Protein AF-A0A0H0XUF8-F1 (afdb_monomer)

Nearest PDB structures (foldseek):
  6uuj-assembly3_H  TM=3.011E-01  e=4.263E+00  Mycobacterium tuberculosis H37Rv
  7aal-assembly1_B  TM=2.957E-01  e=6.364E+00  Homo sapiens

Organism: NCBI:txid874156

Solvent-accessible surface area (backbone atoms only — not comparable to full-atom values): 8442 Å² total; per-residue (Å²): 133,85,72,83,80,77,81,49,73,64,57,58,51,52,53,51,45,51,52,28,51,50,49,18,47,53,22,48,51,46,51,52,51,52,45,72,74,26,54,41,97,86,75,45,75,64,67,62,76,88,50,49,67,58,52,49,53,33,53,51,38,29,54,50,20,50,52,52,39,65,80,49,27,77,80,44,74,64,49,34,52,24,47,50,38,7,53,53,37,14,52,52,40,46,52,51,44,72,75,39,32,66,61,51,50,55,50,51,48,65,74,70,57,60,92,84,70,83,66,83,84,69,92,61,58,67,71,69,48,48,64,60,48,25,52,49,31,19,51,49,27,23,50,53,42,53,67,67,63,78,113

Structure (mmCIF, N/CA/C/O backbone):
data_AF-A0A0H0XUF8-F1
#
_entry.id   AF-A0A0H0XUF8-F1
#
loop_
_atom_site.group_PDB
_atom_site.id
_atom_site.type_symbol
_atom_site.label_atom_id
_atom_site.label_alt_id
_atom_site.label_comp_id
_atom_site.label_asym_id
_atom_site.label_entity_id
_atom_site.label_seq_id
_atom_site.pdbx_PDB_ins_code
_atom_site.Cartn_x
_atom_site.Cartn_y
_atom_site.Cartn_z
_atom_site.occupancy
_atom_site.B_iso_or_equiv
_atom_site.auth_seq_id
_atom_site.auth_comp_id
_atom_site.auth_asym_id
_atom_site.auth_atom_id
_atom_site.pdbx_PDB_model_num
ATOM 1 N N . MET A 1 1 ? -42.332 7.184 17.992 1.00 56.62 1 MET A N 1
ATOM 2 C CA . MET A 1 1 ? -41.296 7.445 16.971 1.00 56.62 1 MET A CA 1
ATOM 3 C C . MET A 1 1 ? -39.939 7.286 17.638 1.00 56.62 1 MET A C 1
ATOM 5 O O . MET A 1 1 ? -39.522 8.173 18.367 1.00 56.62 1 MET A O 1
ATOM 9 N N . SER A 1 2 ? -39.300 6.126 17.499 1.00 55.41 2 SER A N 1
ATOM 10 C CA . SER A 1 2 ? -37.918 5.922 17.947 1.00 55.41 2 SER A CA 1
ATOM 11 C C . SER A 1 2 ? -36.994 6.676 16.992 1.00 55.41 2 SER A C 1
ATOM 13 O O . SER A 1 2 ? -36.961 6.361 15.803 1.00 55.41 2 SER A O 1
ATOM 15 N N . GLY A 1 3 ? -36.308 7.707 17.489 1.00 49.50 3 GLY A N 1
ATOM 16 C CA . GLY A 1 3 ? -35.321 8.447 16.702 1.00 49.50 3 GLY A CA 1
ATOM 17 C C . GLY A 1 3 ? -34.198 7.527 16.197 1.00 49.50 3 GLY A C 1
ATOM 18 O O . GLY A 1 3 ? -33.982 6.459 16.775 1.00 49.50 3 GLY A O 1
ATOM 19 N N . PRO A 1 4 ? -33.491 7.907 15.119 1.00 66.81 4 PRO A N 1
ATOM 20 C CA . PRO A 1 4 ? -32.385 7.113 14.597 1.00 66.81 4 PRO A CA 1
ATOM 21 C C . PRO A 1 4 ? -31.335 6.901 15.694 1.00 66.81 4 PRO A C 1
ATOM 23 O O . PRO A 1 4 ? -30.874 7.862 16.314 1.00 66.81 4 PRO A O 1
ATOM 26 N N . ALA A 1 5 ? -30.988 5.637 15.953 1.00 68.75 5 ALA A N 1
ATOM 27 C CA . ALA A 1 5 ? -29.974 5.270 16.934 1.00 68.75 5 ALA A CA 1
ATOM 28 C C . ALA A 1 5 ? -28.664 6.009 16.618 1.00 68.75 5 ALA A C 1
ATOM 30 O O . ALA A 1 5 ? -28.161 5.957 15.493 1.00 68.75 5 ALA A O 1
ATOM 31 N N . SER A 1 6 ? -28.126 6.741 17.593 1.00 76.31 6 SER A N 1
ATOM 32 C CA . SER A 1 6 ? -26.895 7.499 17.408 1.00 76.31 6 SER A CA 1
ATOM 33 C C . SER A 1 6 ? -25.725 6.539 17.181 1.00 76.31 6 SER A C 1
ATOM 35 O O . SER A 1 6 ? -25.428 5.679 18.009 1.00 76.31 6 SER A O 1
ATOM 37 N N . VAL A 1 7 ? -25.047 6.676 16.036 1.00 79.50 7 VAL A N 1
ATOM 38 C CA . VAL A 1 7 ? -23.838 5.899 15.726 1.00 79.50 7 VAL A CA 1
ATOM 39 C C . VAL A 1 7 ? -22.801 6.153 16.814 1.00 79.50 7 VAL A C 1
ATOM 41 O O . VAL A 1 7 ? -22.427 7.307 17.067 1.00 79.50 7 VAL A O 1
ATOM 44 N N . SER A 1 8 ? -22.325 5.079 17.444 1.00 88.69 8 SER A N 1
ATOM 45 C CA . SER A 1 8 ? -21.363 5.180 18.538 1.00 88.69 8 SER A CA 1
ATOM 46 C C . SER A 1 8 ? -20.053 5.811 18.050 1.00 88.69 8 SER A C 1
ATOM 48 O O . SER A 1 8 ? -19.617 5.604 16.915 1.00 88.69 8 SER A O 1
ATOM 50 N N . ASN A 1 9 ? -19.371 6.567 18.914 1.00 89.69 9 ASN A N 1
ATOM 51 C CA . ASN A 1 9 ? -18.068 7.150 18.568 1.00 89.69 9 ASN A CA 1
ATOM 52 C C . ASN A 1 9 ? -17.032 6.083 18.171 1.00 89.69 9 ASN A C 1
ATOM 54 O O . ASN A 1 9 ? -16.154 6.368 17.361 1.00 89.69 9 ASN A O 1
ATOM 58 N N . ARG A 1 10 ? -17.166 4.854 18.689 1.00 86.69 10 ARG A N 1
ATOM 59 C CA . ARG A 1 10 ? -16.314 3.712 18.331 1.00 86.69 10 ARG A CA 1
ATOM 60 C C . ARG A 1 10 ? -16.483 3.313 16.865 1.00 86.69 10 ARG A C 1
ATOM 62 O O . ARG A 1 10 ? -15.490 3.239 16.154 1.00 86.69 10 ARG A O 1
ATOM 69 N N . GLN A 1 11 ? -17.723 3.177 16.390 1.00 90.19 11 GLN A N 1
ATOM 70 C CA . GLN A 1 11 ? -18.004 2.877 14.978 1.00 90.19 11 GLN A CA 1
ATOM 71 C C . GLN A 1 11 ? -17.412 3.938 14.045 1.00 90.19 11 GLN A C 1
ATOM 73 O O . GLN A 1 11 ? -16.747 3.603 13.073 1.00 90.19 11 GLN A O 1
ATOM 78 N N . LYS A 1 12 ? -17.539 5.226 14.392 1.00 92.50 12 LYS A N 1
ATOM 79 C CA . LYS A 1 12 ? -16.948 6.313 13.590 1.00 92.50 12 LYS A CA 1
ATOM 80 C C . LYS A 1 12 ? -15.421 6.231 13.501 1.00 92.50 12 LYS A C 1
ATOM 82 O O . LYS A 1 12 ? -14.849 6.636 12.491 1.00 92.50 12 LYS A O 1
ATOM 87 N N . LEU A 1 13 ? -14.750 5.777 14.561 1.00 92.00 13 LEU A N 1
ATOM 88 C CA . LEU A 1 13 ? -13.296 5.598 14.563 1.00 92.00 13 LEU A CA 1
ATOM 89 C C . LEU A 1 13 ? -12.883 4.396 13.709 1.00 92.00 13 LEU A C 1
ATOM 91 O O . LEU A 1 13 ? -11.973 4.541 12.894 1.00 92.00 13 LEU A O 1
ATOM 95 N N . ALA A 1 14 ? -13.587 3.269 13.835 1.00 91.94 14 ALA A N 1
ATOM 96 C CA . ALA A 1 14 ? -13.374 2.094 12.993 1.00 91.94 14 ALA A CA 1
ATOM 97 C C . ALA A 1 14 ? -13.598 2.417 11.504 1.00 91.94 14 ALA A C 1
ATOM 99 O O . ALA A 1 14 ? -12.757 2.098 10.669 1.00 91.94 14 ALA A O 1
ATOM 100 N N . ASP A 1 15 ? -14.653 3.162 11.165 1.00 94.31 15 ASP A N 1
ATOM 101 C CA . ASP A 1 15 ? -14.923 3.583 9.785 1.00 94.31 15 ASP A CA 1
ATOM 102 C C . ASP A 1 15 ? -13.792 4.439 9.207 1.00 94.31 15 ASP A C 1
ATOM 104 O O . ASP A 1 15 ? -13.382 4.257 8.061 1.00 94.31 15 ASP A O 1
ATOM 108 N N . ARG A 1 16 ? -13.257 5.384 9.990 1.00 96.00 16 ARG A N 1
ATOM 109 C CA . ARG A 1 16 ? -12.119 6.212 9.556 1.00 96.00 16 ARG A CA 1
ATOM 110 C C . ARG A 1 16 ? -10.857 5.380 9.364 1.00 96.00 16 ARG A C 1
ATOM 112 O O . ARG A 1 16 ? -10.104 5.640 8.432 1.00 96.00 16 ARG A O 1
ATOM 119 N N . TYR A 1 17 ? -10.643 4.388 10.222 1.00 95.75 17 TYR A N 1
ATOM 120 C CA . TYR A 1 17 ? -9.535 3.448 10.112 1.00 95.75 17 TYR A CA 1
ATOM 121 C C . TYR A 1 17 ? -9.618 2.620 8.822 1.00 95.75 17 TYR A C 1
ATOM 123 O O . TYR A 1 17 ? -8.635 2.525 8.091 1.00 95.75 17 TYR A O 1
ATOM 131 N N . LEU A 1 18 ? -10.806 2.109 8.487 1.00 96.31 18 LEU A N 1
ATOM 132 C CA . LEU A 1 18 ? -11.042 1.380 7.239 1.00 96.31 18 LEU A CA 1
ATOM 133 C C . LEU A 1 18 ? -10.877 2.276 6.007 1.00 96.31 18 LEU A C 1
ATOM 135 O O . LEU A 1 18 ? -10.214 1.881 5.055 1.00 96.31 18 LEU A O 1
ATOM 139 N N . ARG A 1 19 ? -11.400 3.509 6.040 1.00 97.75 19 ARG A N 1
ATOM 140 C CA . ARG A 1 19 ? -11.210 4.477 4.944 1.00 97.75 19 ARG A CA 1
ATOM 141 C C . ARG A 1 19 ? -9.743 4.829 4.726 1.00 97.75 19 ARG A C 1
ATOM 143 O O . ARG A 1 19 ? -9.334 4.994 3.583 1.00 97.75 19 ARG A O 1
ATOM 150 N N . ALA A 1 20 ? -8.957 4.943 5.798 1.00 97.88 20 ALA A N 1
ATOM 151 C CA . ALA A 1 20 ? -7.517 5.136 5.682 1.00 97.88 20 ALA A CA 1
ATOM 152 C C . ALA A 1 20 ? -6.861 3.928 4.997 1.00 97.88 20 ALA A C 1
ATOM 154 O O . ALA A 1 20 ? -6.074 4.117 4.076 1.00 97.88 20 ALA A O 1
ATOM 155 N N . ALA A 1 21 ? -7.235 2.702 5.375 1.00 97.56 21 ALA A N 1
ATOM 156 C CA . ALA A 1 21 ? -6.734 1.494 4.722 1.00 97.56 21 ALA A CA 1
ATOM 157 C C . ALA A 1 21 ? -7.088 1.438 3.227 1.00 97.56 21 ALA A C 1
ATOM 159 O O . ALA A 1 21 ? -6.226 1.135 2.401 1.00 97.56 21 ALA A O 1
ATOM 160 N N . ASP A 1 22 ? -8.332 1.773 2.875 1.00 98.12 22 ASP A N 1
ATOM 161 C CA . ASP A 1 22 ? -8.809 1.826 1.490 1.00 98.12 22 ASP A CA 1
ATOM 162 C C . ASP A 1 22 ? -8.038 2.887 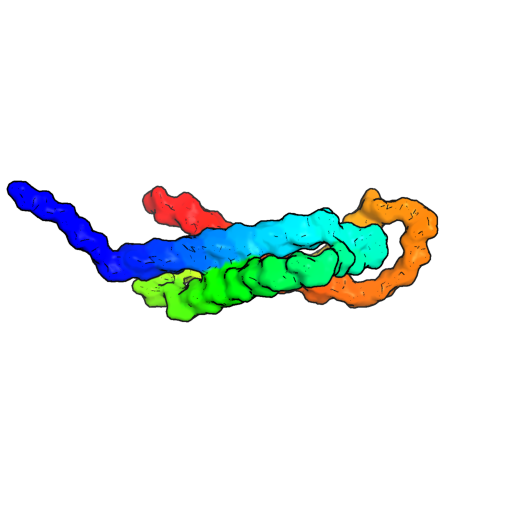0.684 1.00 98.12 22 ASP A C 1
ATOM 164 O O . ASP A 1 22 ? -7.531 2.593 -0.398 1.00 98.12 22 ASP A O 1
ATOM 168 N N . ALA A 1 23 ? -7.859 4.093 1.237 1.00 98.31 23 ALA A N 1
ATOM 169 C CA . ALA A 1 23 ? -7.079 5.161 0.608 1.00 98.31 23 ALA A CA 1
ATOM 170 C C . ALA A 1 23 ? -5.606 4.769 0.411 1.00 98.31 23 ALA A C 1
ATOM 172 O O . ALA A 1 23 ? -5.055 4.986 -0.666 1.00 98.31 23 ALA A O 1
ATOM 173 N N . GLY A 1 24 ? -4.982 4.149 1.419 1.00 98.06 24 GLY A N 1
ATOM 174 C CA . GLY A 1 24 ? -3.611 3.647 1.327 1.00 98.06 24 GLY A CA 1
ATOM 175 C C . GLY A 1 24 ? -3.457 2.547 0.275 1.00 98.06 24 GLY A C 1
ATOM 176 O O . GLY A 1 24 ? -2.492 2.558 -0.481 1.00 98.06 24 GLY A O 1
ATOM 177 N N . THR A 1 25 ? -4.443 1.651 0.164 1.00 98.31 25 THR A N 1
ATOM 178 C CA . THR A 1 25 ? -4.455 0.578 -0.845 1.00 98.31 25 THR A CA 1
ATOM 179 C C . THR A 1 25 ? -4.583 1.146 -2.257 1.00 98.31 25 THR A C 1
ATOM 181 O O . THR A 1 25 ? -3.808 0.784 -3.137 1.00 98.31 25 THR A O 1
ATOM 184 N N . LEU A 1 26 ? -5.529 2.065 -2.479 1.00 98.31 26 LEU A N 1
ATOM 185 C CA . LEU A 1 26 ? -5.718 2.711 -3.781 1.00 98.31 26 LEU A CA 1
ATOM 186 C C . LEU A 1 26 ? -4.497 3.540 -4.187 1.00 98.31 26 LEU A C 1
ATOM 188 O O . LEU A 1 26 ? -4.090 3.501 -5.345 1.00 98.31 26 LEU A O 1
ATOM 192 N N . ALA A 1 27 ? -3.888 4.254 -3.241 1.00 97.75 27 ALA A N 1
ATOM 193 C CA . ALA A 1 27 ? -2.667 5.000 -3.500 1.00 97.75 27 ALA A CA 1
ATOM 194 C C . ALA A 1 27 ? -1.496 4.061 -3.836 1.00 97.75 27 ALA A C 1
ATOM 196 O O . ALA A 1 27 ? -0.772 4.323 -4.790 1.00 97.75 27 ALA A O 1
ATOM 197 N N . LEU A 1 28 ? -1.355 2.923 -3.147 1.00 97.50 28 LEU A N 1
ATOM 198 C CA . LEU A 1 28 ? -0.333 1.926 -3.471 1.00 97.50 28 LEU A CA 1
ATOM 199 C C . LEU A 1 28 ? -0.539 1.319 -4.869 1.00 97.50 28 LEU A C 1
ATOM 201 O O . LEU A 1 28 ? 0.418 1.194 -5.626 1.00 97.50 28 LEU A O 1
ATOM 205 N N . ILE A 1 29 ? -1.783 1.018 -5.256 1.00 97.69 29 ILE A N 1
ATOM 206 C CA . ILE A 1 29 ? -2.107 0.627 -6.639 1.00 97.69 29 ILE A CA 1
ATOM 207 C C . ILE A 1 29 ? -1.696 1.739 -7.612 1.00 97.69 29 ILE A C 1
ATOM 209 O O . ILE A 1 29 ? -1.104 1.454 -8.648 1.00 97.69 29 ILE A O 1
ATOM 213 N N . GLY A 1 30 ? -1.949 3.002 -7.262 1.00 96.12 30 GLY A N 1
ATOM 214 C CA . GLY A 1 30 ? -1.489 4.162 -8.023 1.00 96.12 30 GLY A CA 1
ATOM 215 C C . GLY A 1 30 ? 0.028 4.186 -8.227 1.00 96.12 30 GLY A C 1
ATOM 216 O O . GLY A 1 30 ? 0.468 4.443 -9.343 1.00 96.12 30 GLY A O 1
ATOM 217 N N . VAL A 1 31 ? 0.822 3.853 -7.200 1.00 94.12 31 VAL A N 1
ATOM 218 C CA . VAL A 1 31 ? 2.288 3.714 -7.323 1.00 94.12 31 VAL A CA 1
ATOM 219 C C . VAL A 1 31 ? 2.641 2.660 -8.371 1.00 94.12 31 VAL A C 1
ATOM 221 O O . VAL A 1 31 ? 3.419 2.951 -9.275 1.00 94.12 31 VAL A O 1
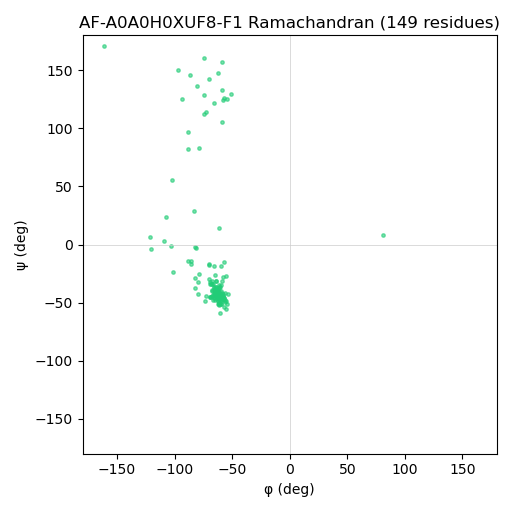ATOM 224 N N . PHE A 1 32 ? 2.031 1.473 -8.312 1.00 94.25 32 PHE A N 1
ATOM 225 C CA . PHE A 1 32 ? 2.296 0.410 -9.287 1.00 94.25 32 PHE A CA 1
ATOM 226 C C . PHE A 1 32 ? 1.837 0.756 -10.703 1.00 94.25 32 PHE A C 1
ATOM 228 O O . PHE A 1 32 ? 2.515 0.394 -11.657 1.00 94.25 32 PHE A O 1
ATOM 235 N N . VAL A 1 33 ? 0.716 1.462 -10.861 1.00 95.44 33 VAL A N 1
ATOM 236 C CA . VAL A 1 33 ? 0.241 1.917 -12.176 1.00 95.44 33 VAL A CA 1
ATOM 237 C C . VAL A 1 33 ? 1.206 2.939 -12.768 1.00 95.44 33 VAL A C 1
ATOM 239 O O . VAL A 1 33 ? 1.565 2.827 -13.934 1.00 95.44 33 VAL A O 1
ATOM 242 N N . ILE A 1 34 ? 1.659 3.913 -11.974 1.00 92.75 34 ILE A N 1
ATOM 243 C CA . ILE A 1 34 ? 2.650 4.899 -12.421 1.00 92.75 34 ILE A CA 1
ATOM 244 C C . ILE A 1 34 ? 3.959 4.194 -12.778 1.00 92.75 34 I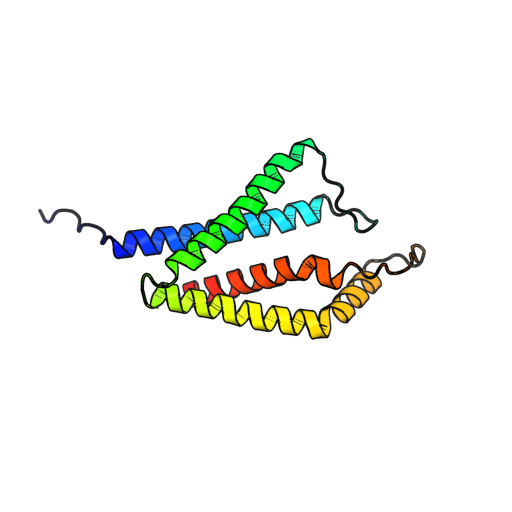LE A C 1
ATOM 246 O O . ILE A 1 34 ? 4.498 4.448 -13.849 1.00 92.75 34 ILE A O 1
ATOM 250 N N . ALA A 1 35 ? 4.425 3.265 -11.938 1.00 90.25 35 ALA A N 1
ATOM 251 C CA . ALA A 1 35 ? 5.583 2.443 -12.257 1.00 90.25 35 ALA A CA 1
ATOM 252 C C . ALA A 1 35 ? 5.383 1.717 -13.592 1.00 90.25 35 ALA A C 1
ATOM 254 O O . ALA A 1 35 ? 6.145 1.942 -14.515 1.00 90.25 35 ALA A O 1
ATOM 255 N N . ALA A 1 36 ? 4.305 0.955 -13.767 1.00 89.94 36 ALA A N 1
ATOM 256 C CA . ALA A 1 36 ? 4.054 0.202 -14.995 1.00 89.94 36 ALA A CA 1
ATOM 257 C C . ALA A 1 36 ? 3.964 1.067 -16.269 1.00 89.94 36 ALA A C 1
ATOM 259 O O . ALA A 1 36 ? 4.305 0.588 -17.346 1.00 89.94 36 ALA A O 1
ATOM 260 N N . LEU A 1 37 ? 3.495 2.315 -16.166 1.00 92.38 37 LEU A N 1
ATOM 261 C CA . LEU A 1 37 ? 3.358 3.223 -17.311 1.00 92.38 37 LEU A CA 1
ATOM 262 C C . LEU A 1 37 ? 4.658 3.946 -17.687 1.00 92.38 37 LEU A C 1
ATOM 264 O O . LEU A 1 37 ? 4.816 4.317 -18.847 1.00 92.38 37 LEU A O 1
ATOM 268 N N . PHE A 1 38 ? 5.546 4.177 -16.718 1.00 91.56 38 PHE A N 1
ATOM 269 C CA . PHE A 1 38 ? 6.742 5.014 -16.879 1.00 91.56 38 PHE A CA 1
ATOM 270 C C . PHE A 1 38 ? 8.052 4.269 -16.597 1.00 91.56 38 PHE A C 1
ATOM 272 O O . PHE A 1 38 ? 9.115 4.882 -16.573 1.00 91.56 38 PHE A O 1
ATOM 279 N N . TYR A 1 39 ? 7.998 2.956 -16.372 1.00 85.69 39 TYR A N 1
ATOM 280 C CA . TYR A 1 39 ? 9.193 2.131 -16.247 1.00 85.69 39 TYR A CA 1
ATOM 281 C C . TYR A 1 39 ? 9.811 1.924 -17.629 1.00 85.69 39 TYR A C 1
ATOM 283 O O . TYR A 1 39 ? 9.215 1.297 -18.510 1.00 85.69 39 TYR A O 1
ATOM 291 N N . GLY A 1 40 ? 10.990 2.504 -17.819 1.00 79.44 40 GLY A N 1
ATOM 292 C CA . GLY A 1 40 ? 11.741 2.456 -19.058 1.00 79.44 40 GLY A CA 1
ATOM 293 C C . GLY A 1 40 ? 12.393 1.090 -19.303 1.00 79.44 40 GLY A C 1
ATOM 294 O O . GLY A 1 40 ? 12.581 0.291 -18.381 1.00 79.44 40 GLY A O 1
ATOM 295 N N . PRO A 1 41 ? 12.768 0.799 -20.561 1.00 71.31 41 PRO A N 1
ATOM 296 C CA . PRO A 1 41 ? 13.474 -0.432 -20.927 1.00 71.31 41 PRO A CA 1
ATOM 297 C C . PRO A 1 41 ? 14.887 -0.523 -20.327 1.00 71.31 41 PRO A C 1
ATOM 299 O O . PRO A 1 41 ? 15.467 -1.603 -20.257 1.00 71.31 41 PRO A O 1
ATOM 302 N N . ASP A 1 42 ? 15.444 0.604 -19.895 1.00 71.06 42 ASP A N 1
ATOM 303 C CA . ASP A 1 42 ? 16.701 0.722 -19.160 1.00 71.06 42 ASP A CA 1
ATOM 304 C C . ASP A 1 42 ? 16.565 0.442 -17.655 1.00 71.06 42 ASP A C 1
ATOM 306 O O . ASP A 1 42 ? 17.575 0.399 -16.956 1.00 71.06 42 ASP A O 1
ATOM 310 N N . GLY A 1 43 ? 15.347 0.190 -17.165 1.00 71.56 43 GLY A N 1
ATOM 311 C CA . GLY A 1 43 ? 15.078 -0.060 -15.751 1.00 71.56 43 GLY A CA 1
ATOM 312 C C . GLY A 1 43 ? 14.974 1.212 -14.908 1.00 71.56 43 GLY A C 1
ATOM 313 O O . GLY A 1 43 ? 14.881 1.120 -13.680 1.00 71.56 43 GLY A O 1
ATOM 314 N N . GLU A 1 44 ? 14.973 2.385 -15.547 1.00 79.94 44 GLU A N 1
ATOM 315 C CA . GLU A 1 44 ? 14.781 3.673 -14.890 1.00 79.94 44 GLU A CA 1
ATOM 316 C C . GLU A 1 44 ? 13.323 4.133 -14.988 1.00 79.94 44 GLU A C 1
ATOM 318 O O . GLU A 1 44 ? 12.585 3.798 -15.914 1.00 79.94 44 GLU A O 1
ATOM 323 N N . LEU A 1 45 ? 12.877 4.895 -13.990 1.00 83.19 45 LEU A N 1
ATOM 324 C CA . LEU A 1 45 ? 11.534 5.461 -13.969 1.00 83.19 45 LEU A CA 1
ATOM 325 C C . LEU A 1 45 ? 11.552 6.828 -14.676 1.00 83.19 45 LEU A C 1
ATOM 327 O O . LEU A 1 45 ? 11.888 7.837 -14.053 1.00 83.19 45 LEU A O 1
ATOM 331 N N . ASP A 1 46 ? 11.178 6.871 -15.956 1.00 90.56 46 ASP A N 1
ATOM 332 C CA . ASP A 1 46 ? 11.130 8.108 -16.748 1.00 90.56 46 ASP A CA 1
ATOM 333 C C . ASP A 1 46 ? 9.766 8.793 -16.609 1.00 90.56 46 ASP A C 1
ATOM 335 O O . ASP A 1 46 ? 8.846 8.631 -17.418 1.00 90.56 46 ASP A O 1
ATOM 339 N N . VAL A 1 47 ? 9.606 9.541 -15.515 1.00 90.88 47 VAL A N 1
ATOM 340 C CA . VAL A 1 47 ? 8.369 10.273 -15.240 1.00 90.88 47 VAL A CA 1
ATOM 341 C C . VAL A 1 47 ? 8.465 11.707 -15.769 1.00 90.88 47 VAL A C 1
ATOM 343 O O . VAL A 1 47 ? 9.308 12.481 -15.306 1.00 90.88 47 VAL A O 1
ATOM 346 N N . PRO A 1 48 ? 7.511 12.146 -16.611 1.00 93.94 48 PRO A N 1
ATOM 347 C CA . PRO A 1 48 ? 7.352 13.552 -16.951 1.00 93.94 48 PRO A CA 1
ATOM 348 C C . PRO A 1 48 ? 7.284 14.451 -15.707 1.00 93.94 48 PRO A C 1
ATOM 350 O O . PRO A 1 48 ? 6.457 14.243 -14.820 1.00 93.94 48 PRO A O 1
ATOM 353 N N . GLY A 1 49 ? 8.093 15.515 -15.661 1.00 94.31 49 GLY A N 1
ATOM 354 C CA . GLY A 1 49 ? 8.210 16.376 -14.472 1.00 94.31 49 GLY A CA 1
ATOM 355 C C . GLY A 1 49 ? 6.886 16.972 -13.963 1.00 94.31 49 GLY A C 1
ATOM 356 O O . GLY A 1 49 ? 6.726 17.212 -12.768 1.00 94.31 49 GLY A O 1
ATOM 357 N N . TRP A 1 50 ? 5.896 17.154 -14.842 1.00 94.62 50 TRP A N 1
ATOM 358 C CA . TRP A 1 50 ? 4.564 17.649 -14.477 1.00 94.62 50 TRP A CA 1
ATOM 359 C C . TRP A 1 50 ? 3.721 16.641 -13.670 1.00 94.62 50 TRP A C 1
ATOM 361 O O . TRP A 1 50 ? 2.760 17.048 -13.019 1.00 94.62 50 TRP A O 1
ATOM 371 N N . LEU A 1 51 ? 4.082 15.352 -13.665 1.00 94.94 51 LEU A N 1
ATOM 372 C CA . LEU A 1 51 ? 3.445 14.310 -12.849 1.00 94.94 51 LEU A CA 1
ATOM 373 C C . LEU A 1 51 ? 4.031 14.207 -11.435 1.00 94.94 51 LEU A C 1
ATOM 375 O O . LEU A 1 51 ? 3.403 13.596 -10.568 1.00 94.94 51 LEU A O 1
ATOM 379 N N . LEU A 1 52 ? 5.188 14.821 -11.160 1.00 93.94 52 LEU A N 1
ATOM 380 C CA . LEU A 1 52 ? 5.829 14.756 -9.840 1.00 93.94 52 LEU A CA 1
ATOM 381 C C . LEU A 1 52 ? 4.899 15.172 -8.685 1.00 93.94 52 LEU A C 1
ATOM 383 O O . LEU A 1 52 ? 4.870 14.454 -7.684 1.00 93.94 52 LEU A O 1
ATOM 387 N N . PRO A 1 53 ? 4.080 16.242 -8.786 1.00 96.44 53 PRO A N 1
ATOM 388 C CA . PRO A 1 53 ? 3.138 16.586 -7.721 1.00 96.44 53 PRO A CA 1
ATOM 389 C C . PRO A 1 53 ? 2.113 15.479 -7.445 1.00 96.44 53 PRO A C 1
ATOM 391 O O . PRO A 1 53 ? 1.760 15.241 -6.292 1.00 96.44 53 PRO A O 1
ATOM 394 N N . ILE A 1 54 ? 1.658 14.774 -8.486 1.00 96.00 54 ILE A N 1
ATOM 395 C CA . ILE A 1 54 ? 0.701 13.668 -8.356 1.00 96.00 54 ILE A CA 1
ATOM 396 C C . ILE A 1 54 ? 1.367 12.483 -7.658 1.00 96.00 54 ILE A C 1
ATOM 398 O O . ILE A 1 54 ? 0.791 11.938 -6.718 1.00 96.00 54 ILE A O 1
ATOM 402 N N . ILE A 1 55 ? 2.597 12.132 -8.045 1.00 94.56 55 ILE A N 1
ATOM 403 C CA . ILE A 1 55 ? 3.375 11.082 -7.370 1.00 94.56 55 ILE A CA 1
ATOM 404 C C . ILE A 1 55 ? 3.554 11.417 -5.892 1.00 94.56 55 ILE A C 1
ATOM 406 O O . ILE A 1 55 ? 3.312 10.565 -5.040 1.00 94.56 55 ILE A O 1
ATOM 410 N N . MET A 1 56 ? 3.909 12.663 -5.570 1.00 96.06 56 MET A N 1
ATOM 411 C CA . MET A 1 56 ? 4.046 13.096 -4.180 1.00 96.06 56 MET A CA 1
ATOM 412 C C . MET A 1 56 ? 2.736 12.923 -3.411 1.00 96.06 56 MET A C 1
ATOM 414 O O . MET A 1 56 ? 2.745 12.342 -2.329 1.00 96.06 56 MET A O 1
ATOM 418 N N . ILE A 1 57 ? 1.597 13.351 -3.968 1.00 97.62 57 ILE A N 1
ATOM 419 C CA . ILE A 1 57 ? 0.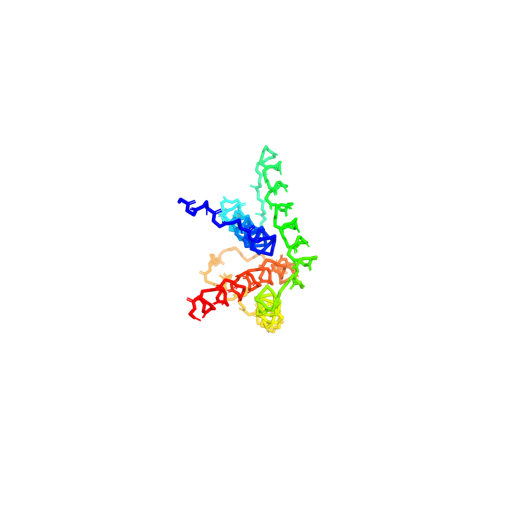281 13.156 -3.338 1.00 97.62 57 ILE A CA 1
ATOM 420 C C . ILE A 1 57 ? 0.006 11.670 -3.087 1.00 97.62 57 ILE A C 1
ATOM 422 O O . ILE A 1 57 ? -0.442 11.309 -1.998 1.00 97.62 57 ILE A O 1
ATOM 426 N N . VAL A 1 58 ? 0.290 10.804 -4.061 1.00 96.75 58 VAL A N 1
ATOM 427 C CA . VAL A 1 58 ? 0.090 9.353 -3.946 1.00 96.75 58 VAL A CA 1
ATOM 428 C C . VAL A 1 58 ? 0.961 8.771 -2.828 1.00 96.75 58 VAL A C 1
ATOM 430 O O . VAL A 1 58 ? 0.438 8.128 -1.917 1.00 96.75 58 VAL A O 1
ATOM 433 N N . VAL A 1 59 ? 2.263 9.062 -2.830 1.00 95.12 59 VAL A N 1
ATOM 434 C CA . VAL A 1 59 ? 3.214 8.582 -1.813 1.00 95.12 59 VAL A CA 1
ATOM 435 C C . VAL A 1 59 ? 2.835 9.090 -0.420 1.00 95.12 59 VAL A C 1
ATOM 437 O O . VAL A 1 59 ? 2.746 8.303 0.527 1.00 95.12 59 VAL A O 1
ATOM 440 N N . PHE A 1 60 ? 2.527 10.384 -0.282 1.00 97.44 60 PHE A N 1
ATOM 441 C CA . PHE A 1 60 ? 2.071 10.955 0.987 1.00 97.44 60 PHE A CA 1
ATOM 442 C C . PHE A 1 60 ? 0.734 10.371 1.443 1.00 97.44 60 PHE A C 1
ATOM 444 O O . PHE A 1 60 ? 0.520 10.234 2.646 1.00 97.44 60 PHE A O 1
ATOM 451 N N . THR A 1 61 ? -0.148 9.979 0.522 1.00 98.19 61 THR A N 1
ATOM 452 C CA . THR A 1 61 ? -1.406 9.306 0.867 1.00 98.19 61 THR A CA 1
ATOM 453 C C . THR A 1 61 ? -1.144 7.915 1.439 1.00 98.19 61 THR A C 1
ATOM 455 O O . THR A 1 61 ? -1.711 7.593 2.482 1.00 98.19 61 THR A O 1
ATOM 458 N N . VAL A 1 62 ? -0.250 7.117 0.838 1.00 97.69 62 VAL A N 1
ATOM 459 C CA . VAL A 1 62 ? 0.147 5.804 1.388 1.00 97.69 62 VAL A CA 1
ATOM 460 C C . VAL A 1 62 ? 0.756 5.967 2.782 1.00 97.69 62 VAL A C 1
ATOM 462 O O . VAL A 1 62 ? 0.309 5.325 3.734 1.00 97.69 62 VAL A O 1
ATOM 465 N N . MET A 1 63 ? 1.733 6.865 2.923 1.00 97.19 63 MET A N 1
ATOM 466 C CA . MET A 1 63 ? 2.420 7.127 4.193 1.00 97.19 63 MET A CA 1
ATOM 467 C C . MET A 1 63 ? 1.463 7.661 5.266 1.00 97.19 63 MET A C 1
ATOM 469 O O . MET A 1 63 ? 1.464 7.180 6.399 1.00 97.19 63 MET A O 1
ATOM 473 N N . GLY A 1 64 ? 0.610 8.622 4.911 1.00 97.94 64 GLY A N 1
ATOM 474 C CA . GLY A 1 64 ? -0.377 9.219 5.807 1.00 97.94 64 GLY A CA 1
ATOM 475 C C . GLY A 1 64 ? -1.441 8.218 6.254 1.00 97.94 64 GLY A C 1
ATOM 476 O O . GLY A 1 64 ? -1.773 8.166 7.439 1.00 97.94 64 GLY A O 1
ATOM 477 N N . ALA A 1 65 ? -1.930 7.377 5.338 1.00 97.88 65 ALA A N 1
ATOM 478 C CA . ALA A 1 65 ? -2.837 6.280 5.653 1.00 97.88 65 ALA A CA 1
ATOM 479 C C . ALA A 1 65 ? -2.190 5.278 6.615 1.00 97.88 65 ALA A C 1
ATOM 481 O O . ALA A 1 65 ? -2.769 4.963 7.656 1.00 97.88 65 ALA A O 1
ATOM 482 N N . PHE A 1 66 ? -0.973 4.825 6.307 1.00 96.38 66 PHE A N 1
ATOM 483 C CA . PHE A 1 66 ? -0.248 3.868 7.137 1.00 96.38 66 PHE A CA 1
ATOM 484 C C . PHE A 1 66 ? 0.035 4.425 8.540 1.00 96.38 66 PHE A C 1
ATOM 486 O O . PHE A 1 66 ? -0.240 3.758 9.538 1.00 96.38 66 PHE A O 1
ATOM 493 N N . ALA A 1 67 ? 0.494 5.677 8.640 1.00 97.81 67 ALA A N 1
ATOM 494 C CA . ALA A 1 67 ? 0.711 6.358 9.915 1.00 97.81 67 ALA A CA 1
ATOM 495 C C . ALA A 1 67 ? -0.594 6.500 10.713 1.00 97.81 67 ALA A C 1
ATOM 497 O O . ALA A 1 67 ? -0.636 6.179 11.903 1.00 97.81 67 ALA A O 1
ATOM 498 N N . TYR A 1 68 ? -1.683 6.927 10.065 1.00 97.94 68 TYR A N 1
ATOM 499 C CA . TYR A 1 68 ? -2.994 7.021 10.707 1.00 97.94 68 TYR A CA 1
ATOM 500 C C . TYR A 1 68 ? -3.435 5.668 11.271 1.00 97.94 68 TYR A C 1
ATOM 502 O O . TYR A 1 68 ? -3.847 5.587 12.430 1.00 97.94 68 TYR A O 1
ATOM 510 N N . MET A 1 69 ? -3.304 4.599 10.482 1.00 97.62 69 MET A N 1
ATOM 511 C CA . MET A 1 69 ? -3.614 3.245 10.928 1.00 97.62 69 MET A CA 1
ATOM 512 C C . MET A 1 69 ? -2.729 2.827 12.103 1.00 97.62 69 MET A C 1
ATOM 514 O O . MET A 1 69 ? -3.243 2.344 13.109 1.00 97.62 69 MET A O 1
ATOM 518 N N . PHE A 1 70 ? -1.423 3.078 12.044 1.00 97.31 70 PHE A N 1
ATOM 519 C CA . PHE A 1 70 ? -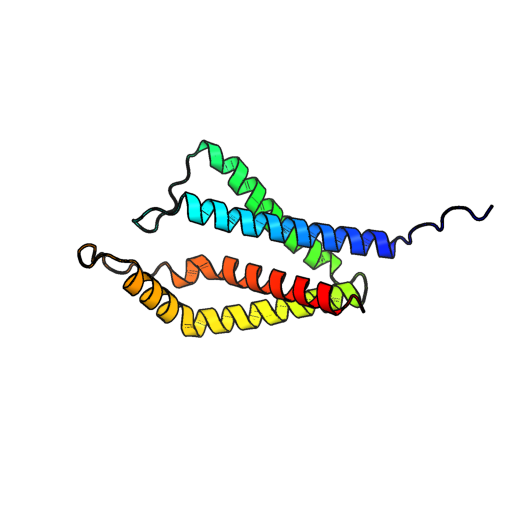0.521 2.765 13.147 1.00 97.31 70 PHE A CA 1
ATOM 520 C C . PHE A 1 70 ? -0.997 3.409 14.452 1.00 97.31 70 PHE A C 1
ATOM 522 O O . PHE A 1 70 ? -1.178 2.709 15.448 1.00 97.31 70 PHE A O 1
ATOM 529 N N . PHE A 1 71 ? -1.282 4.712 14.460 1.00 97.44 71 PHE A N 1
ATOM 530 C CA . PHE A 1 71 ? -1.724 5.411 15.672 1.00 97.44 71 PHE A CA 1
ATOM 531 C C . PHE A 1 71 ? -3.135 5.026 16.138 1.00 97.44 71 PHE A C 1
ATOM 533 O O . PHE A 1 71 ? -3.490 5.276 17.290 1.00 97.44 71 PHE A O 1
ATOM 540 N N . ARG A 1 72 ? -3.954 4.421 15.271 1.00 95.38 72 ARG A N 1
ATOM 541 C CA . ARG A 1 72 ? -5.345 4.038 15.566 1.00 95.38 72 ARG A CA 1
ATOM 542 C C . ARG A 1 72 ? -5.570 2.532 15.697 1.00 95.38 72 ARG A C 1
ATOM 544 O O . ARG A 1 72 ? -6.692 2.124 15.961 1.00 95.38 72 ARG A O 1
ATOM 551 N N . ARG A 1 73 ? -4.525 1.710 15.599 1.00 93.75 73 ARG A N 1
ATOM 552 C CA . ARG A 1 73 ? -4.615 0.238 15.652 1.00 93.75 73 ARG A CA 1
ATOM 553 C C . ARG A 1 73 ? -5.213 -0.345 16.937 1.00 93.75 73 ARG A C 1
ATOM 555 O O . ARG A 1 73 ? -5.566 -1.509 16.947 1.00 93.75 73 ARG A O 1
ATOM 562 N N . GLY A 1 74 ? -5.255 0.422 18.027 1.00 91.75 74 GLY A N 1
ATOM 563 C CA . GLY A 1 74 ? -5.739 -0.027 19.337 1.00 91.75 74 GLY A CA 1
ATOM 564 C C . GLY A 1 74 ? -7.096 0.556 19.732 1.00 91.75 74 GLY A C 1
ATOM 565 O O . GLY A 1 74 ? -7.355 0.711 20.921 1.00 91.75 74 GLY A O 1
ATOM 566 N N . THR A 1 75 ? -7.927 0.983 18.773 1.00 90.69 75 THR A N 1
ATOM 567 C CA . THR A 1 75 ? -9.270 1.503 19.094 1.00 90.69 75 THR A CA 1
ATOM 568 C C . THR A 1 75 ? -10.210 0.417 19.605 1.00 90.69 75 THR A C 1
ATOM 570 O O . THR A 1 75 ? -11.077 0.713 20.427 1.00 90.69 75 THR A O 1
ATOM 573 N N . ASP A 1 76 ? -10.045 -0.809 19.113 1.00 91.88 76 ASP A N 1
ATOM 574 C CA . ASP A 1 76 ? -10.819 -1.991 19.476 1.00 91.88 76 ASP A CA 1
ATOM 575 C C . ASP A 1 76 ? -10.063 -3.271 19.061 1.00 91.88 76 ASP A C 1
ATOM 577 O O . ASP A 1 76 ? -9.046 -3.219 18.364 1.00 91.88 76 ASP A O 1
ATOM 581 N N . ASP A 1 77 ? -10.560 -4.430 19.500 1.00 93.12 77 ASP A N 1
ATOM 582 C CA . ASP A 1 77 ? -9.945 -5.732 19.204 1.00 93.12 77 ASP A CA 1
ATOM 583 C C . ASP A 1 77 ? -9.975 -6.069 17.704 1.00 93.12 77 ASP A C 1
ATOM 585 O O . ASP A 1 77 ? -9.122 -6.807 17.203 1.00 93.12 77 ASP A O 1
ATOM 589 N N . PHE A 1 78 ? -10.941 -5.516 16.965 1.00 91.94 78 PHE A N 1
ATOM 590 C CA . PHE A 1 78 ? -11.098 -5.757 15.536 1.00 91.94 78 PHE A CA 1
ATOM 591 C C . PHE A 1 78 ? -10.016 -5.030 14.724 1.00 91.94 78 PHE A C 1
ATOM 593 O O . PHE A 1 78 ? -9.341 -5.661 13.904 1.00 91.94 78 PHE A O 1
ATOM 600 N N . THR A 1 79 ? -9.778 -3.739 14.978 1.00 94.25 79 THR A N 1
ATOM 601 C CA . THR A 1 79 ? -8.700 -2.969 14.337 1.00 94.25 79 THR A CA 1
ATOM 602 C C . THR A 1 79 ? -7.326 -3.502 14.715 1.00 94.25 79 THR A C 1
ATOM 604 O O . THR A 1 79 ? -6.459 -3.610 13.843 1.00 94.25 79 THR A O 1
ATOM 607 N N . LEU A 1 80 ? -7.153 -3.948 15.962 1.00 95.62 80 LEU A N 1
ATOM 608 C CA . LEU A 1 80 ? -5.923 -4.592 16.413 1.00 95.62 80 LEU A CA 1
ATOM 609 C C . LEU A 1 80 ? -5.681 -5.922 15.684 1.00 95.62 80 LEU A C 1
ATOM 611 O O . LEU A 1 80 ? -4.577 -6.178 15.200 1.00 95.62 80 LEU A O 1
ATOM 615 N N . GLY A 1 81 ? -6.718 -6.749 15.537 1.00 95.25 81 GLY A N 1
ATOM 616 C CA . GLY A 1 81 ? -6.641 -8.013 14.807 1.00 95.25 81 GLY A CA 1
ATOM 617 C C . GLY A 1 81 ? -6.305 -7.839 13.322 1.00 95.25 81 GLY A C 1
ATOM 618 O O . GLY A 1 81 ? -5.503 -8.604 12.779 1.00 95.25 81 GLY A O 1
ATOM 619 N N . MET A 1 82 ? -6.877 -6.828 12.658 1.00 95.94 82 MET A N 1
ATOM 620 C CA . MET A 1 82 ? -6.538 -6.499 11.266 1.00 95.94 82 MET A CA 1
ATOM 621 C C . MET A 1 82 ? -5.102 -5.989 11.130 1.00 95.94 82 MET A C 1
ATOM 623 O O . MET A 1 82 ? -4.382 -6.433 10.235 1.00 95.94 82 MET A O 1
ATOM 627 N N . TRP A 1 83 ? -4.669 -5.110 12.039 1.00 97.38 83 TRP A N 1
ATOM 628 C CA . TRP A 1 83 ? -3.294 -4.617 12.088 1.00 97.38 83 TRP A CA 1
ATOM 629 C C . TRP A 1 83 ? -2.287 -5.766 12.206 1.00 97.38 83 TRP A C 1
ATOM 631 O O . TRP A 1 83 ? -1.344 -5.842 11.419 1.00 97.38 83 TRP A O 1
ATOM 641 N N . HIS A 1 84 ? -2.505 -6.690 13.149 1.00 97.31 84 HIS A N 1
ATOM 642 C CA . HIS A 1 84 ? -1.629 -7.847 13.330 1.00 97.31 84 HIS A CA 1
ATOM 643 C C . HIS A 1 84 ? -1.570 -8.729 12.085 1.00 97.31 84 HIS A C 1
ATOM 645 O O . HIS A 1 84 ? -0.479 -9.103 11.672 1.00 97.31 84 HIS A O 1
ATOM 651 N N . SER A 1 85 ? -2.714 -9.006 11.453 1.00 97.44 85 SER A N 1
ATOM 652 C CA . SER A 1 85 ? -2.754 -9.771 10.202 1.00 97.44 85 SER A CA 1
ATOM 653 C C . SER A 1 85 ? -1.896 -9.126 9.106 1.00 97.44 85 SER A C 1
ATOM 655 O O . SER A 1 85 ? -1.095 -9.808 8.467 1.00 97.44 85 SER A O 1
ATOM 657 N N . GLY A 1 86 ? -2.015 -7.805 8.928 1.00 97.31 86 GLY A N 1
ATOM 658 C CA . GLY A 1 86 ? -1.198 -7.055 7.974 1.00 97.31 86 GLY A CA 1
ATOM 659 C C . GLY A 1 86 ? 0.296 -7.120 8.298 1.00 97.31 86 GLY A C 1
ATOM 660 O O . GLY A 1 86 ? 1.094 -7.498 7.444 1.00 97.31 86 GLY A O 1
ATOM 661 N N . VAL A 1 87 ? 0.694 -6.807 9.537 1.00 98.06 87 VAL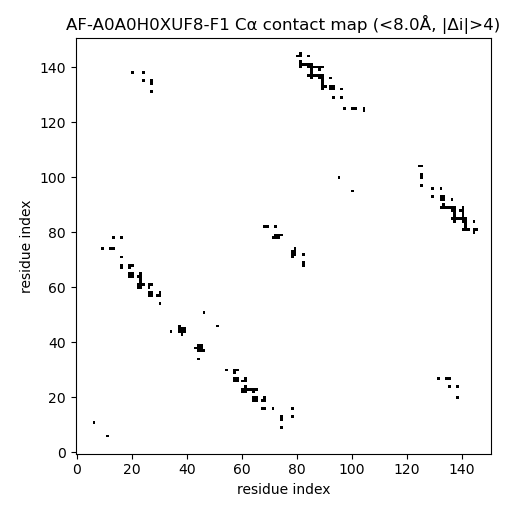 A N 1
ATOM 662 C CA . VAL A 1 87 ? 2.112 -6.823 9.951 1.00 98.06 87 VAL A CA 1
ATOM 663 C C . VAL A 1 87 ? 2.729 -8.215 9.818 1.00 98.06 87 VAL A C 1
ATOM 665 O O . VAL A 1 87 ? 3.851 -8.339 9.332 1.00 98.06 87 VAL A O 1
ATOM 668 N N . THR A 1 88 ? 2.007 -9.267 10.207 1.00 98.19 88 THR A N 1
ATOM 669 C CA . THR A 1 88 ? 2.481 -10.648 10.073 1.00 98.19 88 THR A CA 1
ATOM 670 C C . THR A 1 88 ? 2.705 -11.022 8.610 1.00 98.19 88 THR A C 1
ATOM 672 O O . THR A 1 88 ? 3.746 -11.595 8.290 1.00 98.19 88 THR A O 1
ATOM 675 N N . LEU A 1 89 ? 1.779 -10.677 7.706 1.00 98.19 89 LEU A N 1
ATOM 676 C CA . LEU A 1 89 ? 1.963 -10.983 6.286 1.00 98.19 89 LEU A CA 1
ATOM 677 C C . LEU A 1 89 ? 3.116 -10.175 5.672 1.00 98.19 89 LEU A C 1
ATOM 679 O O . LEU A 1 89 ? 3.911 -10.737 4.923 1.00 98.19 89 LEU A O 1
ATOM 683 N N . ALA A 1 90 ? 3.261 -8.899 6.039 1.00 98.06 90 ALA A N 1
ATOM 684 C CA . ALA A 1 90 ? 4.388 -8.066 5.619 1.00 98.06 90 ALA A CA 1
ATOM 685 C C . ALA A 1 90 ? 5.737 -8.633 6.079 1.00 98.06 90 ALA A C 1
ATOM 687 O O . ALA A 1 90 ? 6.680 -8.692 5.297 1.00 98.06 90 ALA A O 1
ATOM 688 N N . PHE A 1 91 ? 5.819 -9.110 7.323 1.00 98.12 91 PHE A N 1
ATOM 689 C CA . PHE A 1 91 ? 7.017 -9.759 7.851 1.00 98.12 91 PHE A CA 1
ATOM 690 C C . PHE A 1 91 ? 7.405 -11.002 7.038 1.00 98.12 91 PHE A C 1
ATOM 692 O O . PHE A 1 91 ? 8.556 -11.131 6.623 1.00 98.12 91 PHE A O 1
ATOM 699 N N . PHE A 1 92 ? 6.447 -11.888 6.745 1.00 98.06 92 PHE A N 1
ATOM 700 C CA . PHE A 1 92 ? 6.713 -13.058 5.904 1.00 98.06 92 PHE A CA 1
ATOM 701 C C . PHE A 1 92 ? 7.102 -12.680 4.474 1.00 98.06 92 PHE A C 1
ATOM 703 O O . PHE A 1 92 ? 7.993 -13.310 3.909 1.00 98.06 92 PHE A O 1
ATOM 710 N N . ALA A 1 93 ? 6.483 -11.646 3.903 1.00 97.19 93 ALA A N 1
ATOM 711 C CA . ALA A 1 93 ? 6.831 -11.159 2.574 1.00 97.19 93 ALA A CA 1
ATOM 712 C C . ALA A 1 93 ? 8.256 -10.593 2.522 1.00 97.19 93 ALA A C 1
ATOM 714 O O . ALA A 1 93 ? 8.981 -10.896 1.583 1.00 97.19 93 ALA A O 1
ATOM 715 N N . ILE A 1 94 ? 8.692 -9.851 3.546 1.00 95.88 94 ILE A N 1
ATOM 716 C CA . ILE A 1 94 ? 10.075 -9.358 3.647 1.00 95.88 94 ILE A CA 1
ATOM 717 C C . ILE A 1 94 ? 11.061 -10.525 3.738 1.00 95.88 94 ILE A C 1
ATOM 719 O O . ILE A 1 94 ? 12.083 -10.498 3.057 1.00 95.88 94 ILE A O 1
ATOM 723 N N . ILE A 1 95 ? 10.767 -11.561 4.534 1.00 95.94 95 ILE A N 1
ATOM 724 C CA . ILE A 1 95 ? 11.614 -12.764 4.603 1.00 95.94 95 ILE A CA 1
ATOM 725 C C . ILE A 1 95 ? 11.678 -13.448 3.238 1.00 95.94 95 ILE A C 1
ATOM 727 O O . ILE A 1 95 ? 12.767 -13.734 2.749 1.00 95.94 95 ILE A O 1
ATOM 731 N N . ALA A 1 96 ? 10.527 -13.693 2.609 1.00 95.69 96 ALA A N 1
ATOM 732 C CA . ALA A 1 96 ? 10.468 -14.332 1.300 1.00 95.69 96 ALA A CA 1
ATOM 733 C C . ALA A 1 96 ? 11.229 -13.519 0.242 1.00 95.69 96 ALA A C 1
ATOM 735 O O . ALA A 1 96 ? 12.007 -14.086 -0.519 1.00 95.69 96 ALA A O 1
ATOM 736 N N . TRP A 1 97 ? 11.072 -12.195 0.237 1.00 94.25 97 TRP A N 1
ATOM 737 C CA . TRP A 1 97 ? 11.800 -11.305 -0.662 1.00 94.25 97 TRP A CA 1
ATOM 738 C C . TRP A 1 97 ? 13.302 -11.295 -0.377 1.00 94.25 97 TRP A C 1
ATOM 740 O O . TRP A 1 97 ? 14.105 -11.342 -1.298 1.00 94.25 97 TRP A O 1
ATOM 750 N N . SER A 1 98 ? 13.703 -11.322 0.891 1.00 91.00 98 SER A N 1
ATOM 751 C CA . SER A 1 98 ? 15.121 -11.363 1.268 1.00 91.00 98 SER A CA 1
ATOM 752 C C . SER A 1 98 ? 15.792 -12.680 0.859 1.00 91.00 98 SER A C 1
ATOM 754 O O . SER A 1 98 ? 16.969 -12.686 0.517 1.00 91.00 98 SER A O 1
ATOM 756 N N . LEU A 1 99 ? 15.057 -13.797 0.888 1.00 93.50 99 LEU A N 1
ATOM 757 C CA . LEU A 1 99 ? 15.568 -15.119 0.508 1.00 93.50 99 LEU A CA 1
ATOM 758 C C . LEU A 1 99 ? 15.548 -15.358 -1.006 1.00 93.50 99 LEU A C 1
ATOM 760 O O . LEU A 1 99 ? 16.452 -16.002 -1.533 1.00 93.50 99 LEU A O 1
ATOM 764 N N . PHE A 1 100 ? 14.514 -14.875 -1.696 1.00 94.00 100 PHE A N 1
ATOM 765 C CA . PHE A 1 100 ? 14.239 -15.236 -3.089 1.00 94.00 100 PHE A CA 1
ATOM 766 C C . PHE A 1 100 ? 14.229 -14.050 -4.057 1.00 94.00 100 PHE A C 1
ATOM 768 O O . PHE A 1 100 ? 14.102 -14.275 -5.255 1.00 94.00 100 PHE A O 1
ATOM 775 N N . GLY A 1 101 ? 14.384 -12.810 -3.588 1.00 89.12 101 GLY A N 1
ATOM 776 C CA . GLY A 1 101 ? 14.302 -11.596 -4.409 1.00 89.12 101 GLY A CA 1
ATOM 777 C C . GLY A 1 101 ? 15.278 -11.613 -5.580 1.00 89.12 101 GLY A C 1
ATOM 778 O O . GLY A 1 101 ? 14.853 -11.446 -6.717 1.00 89.12 101 GLY A O 1
ATOM 779 N N . LEU A 1 102 ? 16.548 -11.961 -5.329 1.00 87.12 102 LEU A N 1
ATOM 780 C CA . LEU A 1 102 ? 17.552 -12.131 -6.391 1.00 87.12 102 LEU A CA 1
ATOM 781 C C . LEU A 1 102 ? 17.120 -13.164 -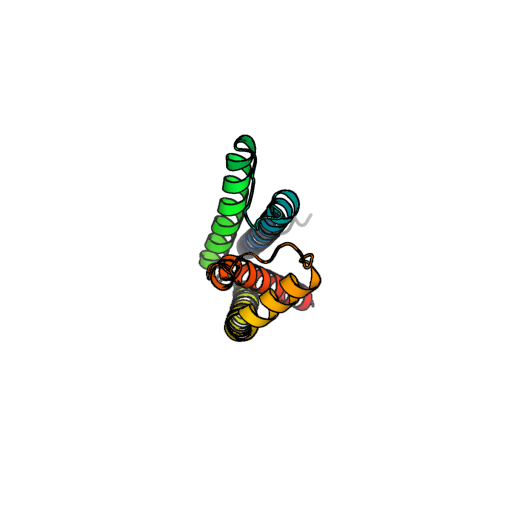7.441 1.00 87.12 102 LEU A C 1
ATOM 783 O O . LEU A 1 102 ? 17.218 -12.913 -8.636 1.00 87.12 102 LEU A O 1
ATOM 787 N N . LEU A 1 103 ? 16.61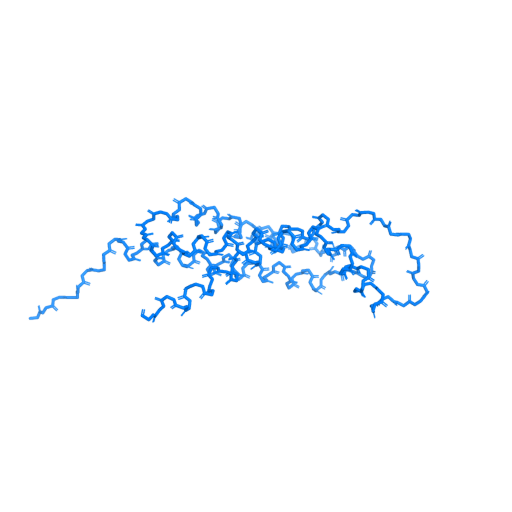2 -14.322 -7.005 1.00 88.44 103 LEU A N 1
ATOM 788 C CA . LEU A 1 103 ? 16.166 -15.380 -7.915 1.00 88.44 103 LEU A CA 1
ATOM 789 C C . LEU A 1 103 ? 14.957 -14.933 -8.751 1.00 88.44 103 LEU A C 1
ATOM 791 O O . LEU A 1 103 ? 14.899 -15.223 -9.947 1.00 88.44 103 LEU A O 1
ATOM 795 N N . ILE A 1 104 ? 13.997 -14.245 -8.127 1.00 87.25 104 ILE A N 1
ATOM 796 C CA . ILE A 1 104 ? 12.807 -13.707 -8.795 1.00 87.25 104 ILE A CA 1
ATOM 797 C C . ILE A 1 104 ? 13.230 -12.685 -9.852 1.00 87.25 104 ILE A C 1
ATOM 799 O O . ILE A 1 104 ? 12.813 -12.806 -11.001 1.00 87.25 104 ILE A O 1
ATOM 803 N N . GLU A 1 105 ? 14.098 -11.738 -9.496 1.00 82.12 105 GLU A N 1
ATOM 804 C CA . GLU A 1 105 ? 14.620 -10.727 -10.419 1.00 82.12 105 GLU A CA 1
ATOM 805 C C . GLU A 1 105 ? 15.360 -11.364 -11.595 1.00 82.12 105 GLU A C 1
ATOM 807 O O . GLU A 1 105 ? 14.994 -11.116 -12.741 1.00 82.12 105 GLU A O 1
ATOM 812 N N . SER A 1 106 ? 16.318 -12.264 -11.341 1.00 82.69 106 SER A N 1
ATOM 813 C CA . SER A 1 106 ? 17.045 -12.958 -12.412 1.00 82.69 106 SER A CA 1
ATOM 814 C C . SER A 1 106 ? 16.119 -13.764 -13.329 1.00 82.69 106 SER A C 1
ATOM 816 O O . SER A 1 106 ? 16.350 -13.837 -14.535 1.00 82.69 106 SER A O 1
ATOM 818 N N . THR A 1 107 ? 15.052 -14.357 -12.783 1.00 86.38 107 THR A N 1
ATOM 819 C CA . THR A 1 107 ? 14.061 -15.095 -13.581 1.00 86.38 107 THR A CA 1
ATOM 820 C C . THR A 1 107 ? 13.241 -14.150 -14.458 1.00 86.38 107 THR A C 1
ATOM 822 O O . THR A 1 107 ? 13.050 -14.425 -15.641 1.00 86.38 107 THR A O 1
ATOM 825 N N . ILE A 1 108 ? 12.768 -13.029 -13.903 1.00 83.31 108 ILE A N 1
ATOM 826 C CA . ILE A 1 108 ? 11.996 -12.020 -14.641 1.00 83.31 108 ILE A CA 1
ATOM 827 C C . ILE A 1 108 ? 12.852 -11.410 -15.751 1.00 83.31 108 ILE A C 1
ATOM 829 O O . ILE A 1 108 ? 12.412 -11.338 -16.896 1.00 83.31 108 ILE A O 1
ATOM 833 N N . GLU A 1 109 ? 14.088 -11.026 -15.444 1.00 77.69 109 GLU A N 1
ATOM 834 C CA . GLU A 1 109 ? 15.007 -10.493 -16.442 1.00 77.69 109 GLU A CA 1
ATOM 835 C C . GLU A 1 109 ? 15.323 -11.512 -17.537 1.00 77.69 109 GLU A C 1
ATOM 837 O O . GLU A 1 109 ? 15.314 -11.155 -18.711 1.00 77.69 109 GLU A O 1
ATOM 842 N N . GLY A 1 110 ? 15.542 -12.782 -17.185 1.00 81.00 110 GLY A N 1
ATOM 843 C CA . GLY A 1 110 ? 15.781 -13.841 -18.166 1.00 81.00 110 GLY A CA 1
ATOM 844 C C . GLY A 1 110 ? 14.586 -14.101 -19.091 1.00 81.00 110 GLY A C 1
ATOM 845 O O . GLY A 1 110 ? 14.779 -14.466 -20.248 1.00 81.00 110 GLY A O 1
ATOM 846 N N . LEU A 1 111 ? 13.358 -13.898 -18.604 1.00 82.50 111 LEU A N 1
ATOM 847 C CA . LEU A 1 111 ? 12.136 -14.043 -19.401 1.00 82.50 111 LEU A CA 1
ATOM 848 C C . LEU A 1 111 ? 11.848 -12.825 -20.286 1.00 82.50 111 LEU A C 1
ATOM 850 O O . LEU A 1 111 ? 11.256 -12.984 -21.353 1.00 82.50 111 LEU A O 1
ATOM 854 N N . LEU A 1 112 ? 12.215 -11.622 -19.836 1.00 78.94 112 LEU A N 1
ATOM 855 C CA . LEU A 1 112 ? 11.832 -10.364 -20.483 1.00 78.94 112 LEU A CA 1
ATOM 856 C C . LEU A 1 112 ? 12.941 -9.732 -21.336 1.00 78.94 112 LEU A C 1
ATOM 858 O O . LEU A 1 112 ? 12.625 -8.955 -22.236 1.00 78.94 112 LEU A O 1
ATOM 862 N N . ARG A 1 113 ? 14.225 -10.026 -21.085 1.00 70.62 113 ARG A N 1
ATOM 863 C CA . ARG A 1 113 ? 15.327 -9.420 -21.848 1.00 70.62 113 ARG A CA 1
ATOM 864 C C . ARG A 1 113 ? 15.546 -10.107 -23.189 1.00 70.62 113 ARG A C 1
ATOM 866 O O . ARG A 1 113 ? 15.629 -11.330 -23.296 1.00 70.62 113 ARG A O 1
ATOM 873 N N . HIS A 1 114 ? 15.743 -9.283 -24.215 1.00 65.81 114 HIS A N 1
ATOM 874 C CA . HIS A 1 114 ? 16.260 -9.743 -25.495 1.00 65.81 114 HIS A CA 1
ATOM 875 C C . HIS A 1 114 ? 17.749 -10.130 -25.357 1.00 65.81 114 HIS A C 1
ATOM 877 O O . HIS A 1 114 ? 18.497 -9.418 -24.684 1.00 65.81 114 HIS A O 1
ATOM 883 N N . PRO A 1 115 ? 18.226 -11.196 -26.033 1.00 63.12 115 PRO A N 1
ATOM 884 C CA . PRO A 1 115 ? 19.614 -11.674 -25.930 1.00 63.12 115 PRO A CA 1
ATOM 885 C C . PRO A 1 115 ? 20.703 -10.646 -26.285 1.00 63.12 115 PRO A C 1
ATOM 887 O O . PRO A 1 115 ? 21.875 -10.875 -26.006 1.00 63.12 115 PRO A O 1
ATOM 890 N N . SER A 1 116 ? 20.338 -9.540 -26.936 1.00 62.78 116 SER A N 1
ATOM 891 C CA . SER A 1 116 ? 21.249 -8.482 -27.376 1.00 62.78 116 SER A CA 1
ATOM 892 C C . SER A 1 116 ? 21.547 -7.411 -26.319 1.00 62.78 116 SER A C 1
ATOM 894 O O . SER A 1 116 ? 22.534 -6.700 -26.475 1.00 62.78 116 SER A O 1
ATOM 896 N N . ASP A 1 117 ? 20.755 -7.303 -25.246 1.00 63.28 117 ASP A N 1
ATOM 897 C CA . ASP A 1 117 ? 20.878 -6.240 -24.231 1.00 63.28 117 ASP A CA 1
ATOM 898 C C . ASP A 1 117 ? 21.568 -6.731 -22.948 1.00 63.28 117 ASP A C 1
ATOM 900 O O . ASP A 1 117 ? 21.048 -6.624 -21.835 1.00 63.28 117 ASP A O 1
ATOM 904 N N . VAL A 1 118 ? 22.777 -7.282 -23.094 1.00 57.22 118 VAL A N 1
ATOM 905 C CA . VAL A 1 118 ? 23.614 -7.679 -21.951 1.00 57.22 118 VAL A CA 1
ATOM 906 C C . VAL A 1 118 ? 24.281 -6.433 -21.364 1.00 57.22 118 VAL A C 1
ATOM 908 O O . VAL A 1 118 ? 25.424 -6.108 -21.684 1.00 57.22 118 VAL A O 1
ATOM 911 N N . ARG A 1 119 ? 23.559 -5.701 -20.511 1.00 61.38 119 ARG A N 1
ATOM 912 C CA . ARG A 1 119 ? 24.172 -4.702 -19.624 1.00 61.38 119 ARG A CA 1
ATOM 913 C C . ARG A 1 119 ? 24.640 -5.379 -18.329 1.00 61.38 119 ARG A C 1
ATOM 915 O O . ARG A 1 119 ? 24.001 -6.337 -17.891 1.00 61.38 119 ARG A O 1
ATOM 922 N N . PRO A 1 120 ? 25.749 -4.922 -17.719 1.00 58.38 120 PRO A N 1
ATOM 923 C CA . PRO A 1 120 ? 26.168 -5.426 -16.419 1.00 58.38 120 PRO A CA 1
ATOM 924 C C . PRO A 1 120 ? 25.058 -5.186 -15.389 1.00 58.38 120 PRO A C 1
ATOM 926 O O . PRO A 1 120 ? 24.509 -4.089 -15.320 1.00 58.38 120 PRO A O 1
ATOM 929 N N . HIS A 1 121 ? 24.736 -6.215 -14.606 1.00 55.47 121 HIS A N 1
ATOM 930 C CA . HIS A 1 121 ? 23.827 -6.117 -13.467 1.00 55.47 121 HIS A CA 1
ATOM 931 C C . HIS A 1 121 ? 24.366 -5.089 -12.465 1.00 55.47 121 HIS A C 1
ATOM 933 O O . HIS A 1 121 ? 25.323 -5.372 -11.745 1.00 55.47 121 HIS A O 1
ATOM 939 N N . GLU A 1 122 ? 23.768 -3.902 -12.401 1.00 56.72 122 GLU A N 1
ATOM 940 C CA . GLU A 1 122 ? 23.988 -3.013 -11.264 1.00 56.72 122 GLU A CA 1
ATOM 941 C C . GLU A 1 122 ? 23.221 -3.557 -10.048 1.00 56.72 122 GLU A C 1
ATOM 943 O O . GLU A 1 122 ? 22.030 -3.842 -10.130 1.00 56.72 122 GLU A O 1
ATOM 948 N N . GLU A 1 123 ? 23.904 -3.695 -8.907 1.00 53.94 123 GLU A N 1
ATOM 949 C CA . GLU A 1 123 ? 23.449 -4.309 -7.640 1.00 53.94 123 GLU A CA 1
ATOM 950 C C . GLU A 1 123 ? 22.228 -3.636 -6.956 1.00 53.94 123 GLU A C 1
ATOM 952 O O . GLU A 1 123 ? 21.956 -3.870 -5.778 1.00 53.94 123 GLU A O 1
ATOM 957 N N . ARG A 1 124 ? 21.483 -2.757 -7.636 1.00 54.03 124 ARG A N 1
ATOM 958 C CA . ARG A 1 124 ? 20.510 -1.852 -6.999 1.00 54.03 124 ARG A CA 1
ATOM 959 C C . ARG A 1 124 ? 19.091 -2.404 -6.822 1.00 54.03 124 ARG A C 1
ATOM 961 O O . ARG A 1 124 ? 18.330 -1.820 -6.049 1.00 54.03 124 ARG A O 1
ATOM 968 N N . THR A 1 125 ? 18.707 -3.501 -7.469 1.00 59.00 125 THR A N 1
ATOM 969 C CA . THR A 1 125 ? 17.280 -3.838 -7.648 1.00 59.00 125 THR A CA 1
ATOM 970 C C . THR A 1 125 ? 16.590 -4.486 -6.443 1.00 59.00 125 THR A C 1
ATOM 972 O O . THR A 1 125 ? 15.517 -4.012 -6.065 1.00 59.00 125 THR A O 1
ATOM 975 N N . VAL A 1 126 ? 17.215 -5.439 -5.737 1.00 59.97 126 VAL A N 1
ATOM 976 C CA . VAL A 1 126 ? 16.547 -6.154 -4.618 1.00 59.97 126 VAL A CA 1
ATOM 977 C C . VAL A 1 126 ? 16.130 -5.220 -3.484 1.00 59.97 126 VAL A C 1
ATOM 979 O O . VAL A 1 126 ? 15.064 -5.381 -2.879 1.00 59.97 126 VAL A O 1
ATOM 982 N N . SER A 1 127 ? 16.944 -4.198 -3.205 1.00 62.97 127 SER A N 1
ATOM 983 C CA . SER A 1 127 ? 16.607 -3.191 -2.195 1.00 62.97 127 SER A CA 1
ATOM 984 C C . SER A 1 127 ? 15.463 -2.270 -2.632 1.00 62.97 127 SER A C 1
ATOM 986 O O . SER A 1 127 ? 14.684 -1.831 -1.786 1.00 62.97 127 SER A O 1
ATOM 988 N N . GLY A 1 128 ? 15.326 -2.029 -3.941 1.00 78.19 128 GLY A N 1
ATOM 989 C CA . GLY A 1 128 ? 14.439 -1.015 -4.506 1.00 78.19 128 GLY A CA 1
ATOM 990 C C . GLY A 1 128 ? 12.953 -1.305 -4.313 1.00 78.19 128 GLY A C 1
ATOM 991 O O . GLY A 1 128 ? 12.194 -0.367 -4.130 1.00 78.19 128 GLY A O 1
ATOM 992 N N . TRP A 1 129 ? 12.559 -2.584 -4.288 1.00 85.56 129 TRP A N 1
ATOM 993 C CA . TRP A 1 129 ? 11.151 -3.009 -4.203 1.00 85.56 129 TRP A CA 1
ATOM 994 C C . TRP A 1 129 ? 10.711 -3.496 -2.817 1.00 85.56 129 TRP A C 1
ATOM 996 O O . TRP A 1 129 ? 9.562 -3.901 -2.616 1.00 85.56 129 TRP A O 1
ATOM 1006 N N . THR A 1 130 ? 11.622 -3.509 -1.838 1.00 91.12 130 THR A N 1
ATOM 1007 C CA . THR A 1 130 ? 11.351 -4.111 -0.522 1.00 91.12 130 THR A CA 1
ATOM 1008 C C . THR A 1 130 ? 10.186 -3.415 0.191 1.00 91.12 130 THR A C 1
ATOM 1010 O O . THR A 1 130 ? 9.346 -4.077 0.808 1.00 91.12 130 THR A O 1
ATOM 1013 N N . THR A 1 131 ? 10.102 -2.085 0.091 1.00 92.56 131 THR A N 1
ATOM 1014 C CA . THR A 1 131 ? 9.055 -1.291 0.754 1.00 92.56 131 THR A CA 1
ATOM 1015 C C . THR A 1 131 ? 7.685 -1.567 0.139 1.00 92.56 131 THR A C 1
ATOM 1017 O O . THR A 1 131 ? 6.707 -1.790 0.851 1.00 92.56 131 THR A O 1
ATOM 1020 N N . GLU A 1 132 ? 7.617 -1.604 -1.185 1.00 92.62 132 GLU A N 1
ATOM 1021 C CA . GLU A 1 132 ? 6.423 -1.829 -1.989 1.00 92.62 132 GLU A CA 1
ATOM 1022 C C . GLU A 1 132 ? 5.864 -3.224 -1.720 1.00 92.62 132 GLU A C 1
ATOM 1024 O O . GLU A 1 132 ? 4.662 -3.379 -1.498 1.00 92.62 132 GLU A O 1
ATOM 1029 N N . ILE A 1 133 ? 6.732 -4.236 -1.663 1.00 94.44 133 ILE A N 1
ATOM 1030 C CA . ILE A 1 133 ? 6.353 -5.619 -1.360 1.00 94.44 133 ILE A CA 1
ATOM 1031 C C . ILE A 1 133 ? 5.828 -5.738 0.068 1.00 94.44 133 ILE A C 1
ATOM 1033 O O . ILE A 1 133 ? 4.767 -6.329 0.285 1.00 94.44 133 ILE A O 1
ATOM 1037 N N . ALA A 1 134 ? 6.517 -5.133 1.039 1.00 97.00 134 ALA A N 1
ATOM 1038 C CA . ALA A 1 134 ? 6.087 -5.139 2.433 1.00 97.00 134 ALA A CA 1
ATOM 1039 C C . ALA A 1 134 ? 4.720 -4.461 2.614 1.00 97.00 134 ALA A C 1
ATOM 1041 O O . ALA A 1 134 ? 3.838 -5.013 3.274 1.00 97.00 134 ALA A O 1
ATOM 1042 N N . LEU A 1 135 ? 4.516 -3.289 2.004 1.00 97.31 135 LEU A N 1
ATOM 1043 C CA . LEU A 1 135 ? 3.247 -2.560 2.067 1.00 97.31 135 LEU A CA 1
ATOM 1044 C C . LEU A 1 135 ? 2.123 -3.299 1.335 1.00 97.31 135 LEU A C 1
ATOM 1046 O O . LEU A 1 135 ? 1.001 -3.360 1.839 1.00 97.31 135 LEU A O 1
ATOM 1050 N N . THR A 1 136 ? 2.416 -3.913 0.188 1.00 97.94 136 THR A N 1
ATOM 1051 C CA . THR A 1 136 ? 1.446 -4.727 -0.559 1.00 97.94 136 THR A CA 1
ATOM 1052 C C . THR A 1 136 ? 0.982 -5.905 0.284 1.00 97.94 136 THR A C 1
ATOM 1054 O O . THR A 1 136 ? -0.217 -6.094 0.492 1.00 97.94 136 THR A O 1
ATOM 1057 N N . ALA A 1 137 ? 1.927 -6.656 0.847 1.00 98.12 137 ALA A N 1
ATOM 1058 C CA . ALA A 1 137 ? 1.638 -7.760 1.748 1.00 98.12 137 ALA A CA 1
ATOM 1059 C C . ALA A 1 137 ? 0.869 -7.296 2.994 1.00 98.12 137 ALA A C 1
ATOM 1061 O O . ALA A 1 137 ? -0.097 -7.946 3.394 1.00 98.12 137 ALA A O 1
ATOM 1062 N N . TYR A 1 138 ? 1.221 -6.140 3.563 1.00 98.44 138 TYR A N 1
ATOM 1063 C CA . TYR A 1 138 ? 0.472 -5.546 4.666 1.00 98.44 138 TYR A CA 1
ATOM 1064 C C . TYR A 1 138 ? -1.001 -5.317 4.301 1.00 98.44 138 TYR A C 1
ATOM 1066 O O . TYR A 1 138 ? -1.886 -5.807 5.006 1.00 98.44 138 TYR A O 1
ATOM 1074 N N . PHE A 1 139 ? -1.288 -4.615 3.199 1.00 98.06 139 PHE A N 1
ATOM 1075 C CA . PHE A 1 139 ? -2.667 -4.308 2.804 1.00 98.06 139 PHE A CA 1
ATOM 1076 C C . PHE A 1 139 ? -3.454 -5.557 2.387 1.00 98.06 139 PHE A C 1
ATOM 1078 O O . PHE A 1 139 ? -4.641 -5.654 2.700 1.00 98.06 139 PHE A O 1
ATOM 1085 N N . ILE A 1 140 ? -2.810 -6.551 1.765 1.00 98.06 140 ILE A N 1
ATOM 1086 C CA . ILE A 1 140 ? -3.437 -7.852 1.485 1.00 98.06 140 ILE A CA 1
ATOM 1087 C C . ILE A 1 140 ? -3.835 -8.538 2.794 1.00 98.06 140 ILE A C 1
ATOM 1089 O O . ILE A 1 140 ? -4.987 -8.939 2.955 1.00 98.06 140 ILE A O 1
ATOM 1093 N N . GLY A 1 141 ? -2.912 -8.645 3.753 1.00 97.38 141 GLY A N 1
ATOM 1094 C CA . GLY A 1 141 ? -3.160 -9.309 5.035 1.00 97.38 141 GLY A CA 1
ATOM 1095 C C . GLY A 1 141 ? -4.230 -8.589 5.851 1.00 97.38 141 GLY A C 1
ATOM 1096 O O . GLY A 1 141 ? -5.075 -9.230 6.486 1.00 97.38 141 GLY A O 1
ATOM 1097 N N . PHE A 1 142 ? -4.232 -7.260 5.776 1.00 97.25 142 PHE A N 1
ATOM 1098 C CA . PHE A 1 142 ? -5.246 -6.395 6.356 1.00 97.25 142 PHE A CA 1
ATOM 1099 C C . PHE A 1 142 ? -6.642 -6.680 5.782 1.00 97.25 142 PHE A C 1
ATOM 1101 O O . PHE A 1 142 ? -7.561 -7.042 6.523 1.00 97.25 142 PHE A O 1
ATOM 1108 N N . HIS A 1 143 ? -6.811 -6.561 4.460 1.00 97.19 143 HIS A N 1
ATOM 1109 C CA . HIS A 1 143 ? -8.117 -6.726 3.815 1.00 97.19 143 HIS A CA 1
ATOM 1110 C C . HIS A 1 143 ? -8.604 -8.168 3.854 1.00 97.19 143 HIS A C 1
ATOM 1112 O O . HIS A 1 143 ? -9.793 -8.404 4.048 1.00 97.19 143 HIS A O 1
ATOM 1118 N N . PHE A 1 144 ? -7.705 -9.148 3.777 1.00 96.56 144 PHE A N 1
ATOM 1119 C CA . PHE A 1 144 ? -8.063 -10.550 3.965 1.00 96.56 144 PHE A CA 1
ATOM 1120 C C . PHE A 1 144 ? -8.702 -10.791 5.339 1.00 96.56 144 PHE A C 1
ATOM 1122 O O . PHE A 1 144 ? -9.746 -11.440 5.436 1.00 96.56 144 PHE A O 1
ATOM 1129 N N . LYS A 1 145 ? -8.128 -10.222 6.410 1.00 94.94 145 LYS A N 1
ATOM 1130 C CA . LYS A 1 145 ? -8.715 -10.307 7.755 1.00 94.94 145 LYS A CA 1
ATOM 1131 C C . LYS A 1 145 ? -10.049 -9.570 7.840 1.00 94.94 145 LYS A C 1
ATOM 1133 O O . LYS A 1 145 ? -10.982 -10.128 8.414 1.00 94.94 145 LYS A O 1
ATOM 1138 N N . ARG A 1 146 ? -10.162 -8.379 7.238 1.00 93.75 146 ARG A N 1
ATOM 1139 C CA . ARG A 1 146 ? -11.422 -7.619 7.141 1.00 93.75 146 ARG A CA 1
ATOM 1140 C C . ARG A 1 146 ? -12.530 -8.450 6.490 1.00 93.75 146 ARG A C 1
ATOM 1142 O O . ARG A 1 146 ? -13.615 -8.546 7.048 1.00 93.75 146 ARG A O 1
ATOM 1149 N N . PHE A 1 147 ? -12.256 -9.089 5.350 1.00 93.69 147 PHE A N 1
ATOM 1150 C CA . PHE A 1 147 ? -13.251 -9.896 4.638 1.00 93.69 147 PHE A CA 1
ATOM 1151 C C . PHE A 1 147 ? -13.643 -11.169 5.397 1.00 93.69 147 PHE A C 1
ATOM 1153 O O . PHE A 1 147 ? -14.804 -11.562 5.349 1.00 93.69 147 PHE A O 1
ATOM 1160 N N . ARG A 1 148 ? -12.714 -11.798 6.134 1.00 90.81 148 ARG A N 1
ATOM 1161 C CA . ARG A 1 148 ? -13.024 -12.982 6.959 1.00 90.81 148 ARG A CA 1
ATOM 1162 C C . ARG A 1 148 ? -13.703 -12.659 8.288 1.00 90.81 148 ARG A C 1
ATOM 1164 O O . ARG A 1 148 ? -14.362 -13.532 8.832 1.00 90.81 148 ARG A O 1
ATOM 1171 N N . GLY A 1 149 ? -13.511 -11.455 8.823 1.00 73.69 149 GLY A N 1
ATOM 1172 C CA . GLY A 1 149 ? -14.108 -11.006 10.084 1.00 73.69 149 GLY A CA 1
ATOM 1173 C C . GLY A 1 149 ? -15.545 -10.487 9.964 1.00 73.69 149 GLY A C 1
ATOM 1174 O O . GLY A 1 149 ? -16.126 -10.135 10.981 1.00 73.69 149 GLY A O 1
ATOM 1175 N N . ASN A 1 150 ? -16.114 -10.438 8.755 1.00 57.62 150 ASN A N 1
ATOM 1176 C CA . ASN A 1 150 ? -17.500 -10.023 8.498 1.00 57.62 150 ASN A CA 1
ATOM 1177 C C . ASN A 1 150 ? -18.535 -11.160 8.699 1.00 57.62 150 ASN A C 1
ATOM 1179 O O . ASN A 1 150 ? -19.578 -11.146 8.046 1.00 57.62 150 ASN A O 1
ATOM 1183 N N . PHE A 1 151 ? -18.257 -12.129 9.579 1.00 44.62 151 PHE A N 1
ATOM 1184 C CA . PHE A 1 151 ? -19.180 -13.208 9.958 1.00 44.62 151 PHE A CA 1
ATOM 1185 C C . PHE A 1 151 ? -19.409 -13.218 11.467 1.00 44.62 151 PHE A C 1
ATOM 1187 O O . PHE A 1 151 ? -18.396 -13.211 12.204 1.00 44.62 151 PHE A O 1
#

pLDDT: mean 87.77, std 13.42, range [44.62, 98.44]

Secondary structure (DSSP, 8-state):
--PPPPPPHHHHHHHHHHHHHHHHHHHHHHHHHHHHHHB-TTS-B---GGGHHHHHHHHHHHHHHHHHHHHHTTSSHHHHHHHHHHHHHHHHHHHHHHHHHHHHHHHHHHHHS-TT------TTHHHHTHHHHHHHHHHHHHHHHHHHT--

Foldseek 3Di:
DDPDDDDDPLVVLVVVLVVLLVQLQVLLVVVVVQCVVQQDPVRDRRDDPVCVVVNVVSVCSNVVSVVSLVVSCVSDPLSVQLQVQLQVQLVVQLVCLVVCVVVVVVVVCVVPDDPVPDDPDDPPPSVPCSVSSSSNSS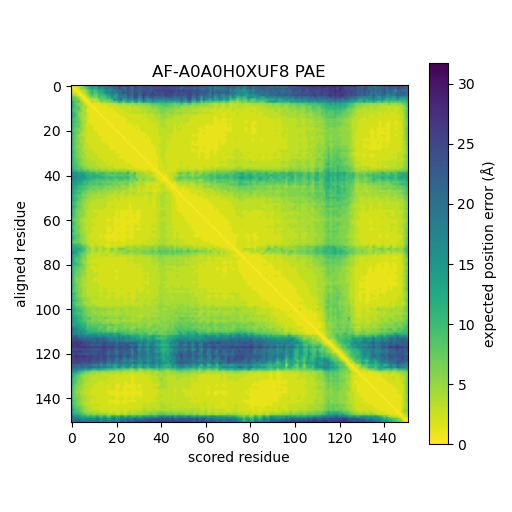SVSNVVSVVVVPD

Radius of gyration: 19.57 Å; Cα contacts (8 Å, |Δi|>4): 110; chains: 1; bounding box: 68×33×47 Å

Mean predicted aligned error: 6.15 Å

Sequence (151 aa):
MSGPASVSNRQKLADRYLRAADAGTLALIGVFVIAALFYGPDGELDVPGWLLPIIMIVVFTVMGAFAYMFFRRGTDDFTLGMWHSGVTLAFFAIIAWSLFGLLIESTIEGLLRHPSDVRPHEERTVSGWTTEIALTAYFIGFHFKRFRGNF